Protein AF-A0A0C2E0E5-F1 (afdb_monomer)

InterPro domains:
  IPR036028 SH3-like domain superfamily [SSF50044] (3-75)

Sequence (104 aa):
MRVRYAVAFANFTANEDLVEEARAKKAPCCFLNLIAGDRLCVYVEKEGWAVGSRIGSKIEAGLFPLNAVNFVNRHSQTDPTAEGASIVEEINQVTQAWWRKIKV

Structure (mmCIF, N/CA/C/O backbone):
data_AF-A0A0C2E0E5-F1
#
_entry.id   AF-A0A0C2E0E5-F1
#
loop_
_atom_site.group_PDB
_atom_site.id
_atom_site.type_symbol
_atom_site.label_atom_id
_atom_site.label_alt_id
_atom_site.label_comp_id
_atom_site.label_asym_id
_atom_site.label_entity_id
_atom_site.label_seq_id
_atom_site.pdbx_PDB_ins_code
_atom_site.Cartn_x
_atom_site.Cartn_y
_atom_site.Cartn_z
_atom_site.occupancy
_atom_site.B_iso_or_equiv
_atom_site.auth_seq_id
_atom_site.auth_comp_id
_atom_site.auth_asym_id
_atom_site.auth_atom_id
_atom_site.pdbx_PDB_model_num
ATOM 1 N N . MET A 1 1 ? 10.853 5.536 16.618 1.00 58.66 1 MET A N 1
ATOM 2 C CA . MET A 1 1 ? 9.925 4.754 15.767 1.00 58.66 1 MET 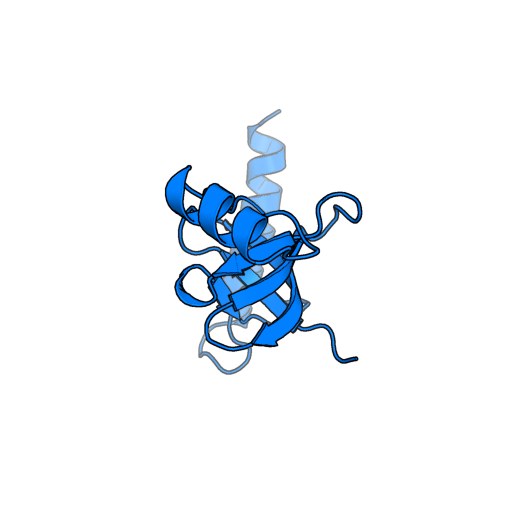A CA 1
ATOM 3 C C . MET A 1 1 ? 10.678 4.269 14.538 1.00 58.66 1 MET A C 1
ATOM 5 O O . MET A 1 1 ? 11.348 5.079 13.909 1.00 58.66 1 MET A O 1
ATOM 9 N N . ARG A 1 2 ? 10.631 2.969 14.220 1.00 75.56 2 ARG A N 1
ATOM 10 C CA . ARG A 1 2 ? 11.283 2.405 13.028 1.00 75.56 2 ARG A CA 1
ATOM 11 C C . ARG A 1 2 ? 10.293 2.466 11.866 1.00 75.56 2 ARG A C 1
ATOM 13 O O . ARG A 1 2 ? 9.319 1.728 11.874 1.00 75.56 2 ARG A O 1
ATOM 20 N N . VAL A 1 3 ? 10.529 3.354 10.903 1.00 84.12 3 VAL A N 1
ATOM 21 C CA . VAL A 1 3 ? 9.707 3.437 9.684 1.00 84.12 3 VAL A CA 1
ATOM 22 C C . VAL A 1 3 ? 9.987 2.207 8.823 1.00 84.12 3 VAL A C 1
ATOM 24 O O . VAL A 1 3 ? 11.150 1.921 8.521 1.00 84.12 3 VAL A O 1
ATOM 27 N N . ARG A 1 4 ? 8.934 1.479 8.446 1.00 90.50 4 ARG A N 1
ATOM 28 C CA . ARG A 1 4 ? 9.004 0.357 7.498 1.00 90.50 4 ARG A CA 1
ATOM 29 C C . ARG A 1 4 ? 8.511 0.806 6.129 1.00 90.50 4 ARG A C 1
ATOM 31 O O . ARG A 1 4 ? 7.907 1.869 6.003 1.00 90.50 4 ARG A O 1
ATOM 38 N N . TYR A 1 5 ? 8.785 0.006 5.110 1.00 91.00 5 TYR A N 1
ATOM 39 C CA . TYR A 1 5 ? 8.375 0.297 3.743 1.00 91.00 5 TYR A CA 1
ATOM 40 C C . TYR A 1 5 ? 7.490 -0.826 3.236 1.00 91.00 5 TYR A C 1
ATOM 42 O O . TYR A 1 5 ? 7.688 -1.985 3.600 1.00 91.00 5 TYR A O 1
ATOM 50 N N . ALA A 1 6 ? 6.501 -0.472 2.429 1.00 92.94 6 ALA A N 1
ATOM 51 C CA . ALA A 1 6 ? 5.601 -1.431 1.819 1.00 92.94 6 ALA A CA 1
ATOM 52 C C . ALA A 1 6 ? 5.254 -1.012 0.389 1.00 92.94 6 ALA A C 1
ATOM 54 O O . ALA A 1 6 ? 5.399 0.157 0.020 1.00 92.94 6 ALA A O 1
ATOM 55 N N . VAL A 1 7 ? 4.806 -1.971 -0.410 1.00 92.75 7 VAL A N 1
ATOM 56 C CA . VAL A 1 7 ? 4.234 -1.750 -1.739 1.00 92.75 7 VAL A CA 1
ATOM 57 C C . VAL A 1 7 ? 2.806 -2.269 -1.724 1.00 92.75 7 VAL A C 1
ATOM 59 O O . VAL A 1 7 ? 2.567 -3.399 -1.298 1.00 92.75 7 VAL A O 1
ATOM 62 N N . ALA A 1 8 ? 1.855 -1.457 -2.174 1.00 94.62 8 ALA A N 1
ATOM 63 C CA . ALA A 1 8 ? 0.488 -1.910 -2.374 1.00 94.62 8 ALA A CA 1
ATOM 64 C C . ALA A 1 8 ? 0.453 -2.935 -3.513 1.00 94.62 8 ALA A C 1
ATOM 66 O O . ALA A 1 8 ? 0.898 -2.642 -4.620 1.00 94.62 8 ALA A O 1
ATOM 67 N N . PHE A 1 9 ? -0.068 -4.134 -3.265 1.00 93.62 9 PHE A N 1
ATOM 68 C CA . PHE A 1 9 ? -0.294 -5.127 -4.322 1.00 93.62 9 PHE A CA 1
ATOM 69 C C . PHE A 1 9 ? -1.750 -5.140 -4.799 1.00 93.62 9 PHE A C 1
ATOM 71 O O . PHE A 1 9 ? -2.050 -5.717 -5.841 1.00 93.62 9 PHE A O 1
ATOM 78 N N . ALA A 1 10 ? -2.645 -4.487 -4.055 1.00 94.50 10 ALA A N 1
ATOM 79 C CA . ALA A 1 10 ? -4.050 -4.329 -4.389 1.00 94.50 10 ALA A CA 1
ATOM 80 C C . ALA A 1 10 ? -4.484 -2.868 -4.227 1.00 94.50 10 ALA A C 1
ATOM 82 O O . ALA A 1 10 ? -3.910 -2.109 -3.442 1.00 94.50 10 ALA A O 1
ATOM 83 N N . ASN A 1 11 ? -5.524 -2.487 -4.968 1.00 96.38 11 ASN A N 1
ATOM 84 C CA . ASN A 1 11 ? -6.161 -1.189 -4.798 1.00 96.38 11 ASN A CA 1
ATOM 85 C C . ASN A 1 11 ? -6.979 -1.178 -3.501 1.00 96.38 11 ASN A C 1
ATOM 87 O O . ASN A 1 11 ? -7.600 -2.177 -3.142 1.00 96.38 11 ASN A O 1
ATOM 91 N N . PHE A 1 12 ? -7.036 -0.027 -2.840 1.00 95.69 12 PHE A N 1
ATOM 92 C CA . PHE A 1 12 ? -7.906 0.195 -1.692 1.00 95.69 12 PHE A CA 1
ATOM 93 C C . PHE A 1 12 ? -8.564 1.565 -1.794 1.00 95.69 12 PHE A C 1
ATOM 95 O O . PHE A 1 12 ? -7.929 2.574 -2.097 1.00 95.69 12 PHE A O 1
ATOM 102 N N . THR A 1 13 ? -9.858 1.602 -1.523 1.00 95.00 13 THR A N 1
ATOM 103 C CA . THR A 1 13 ? -10.627 2.827 -1.327 1.00 95.00 13 THR A CA 1
ATOM 104 C C . THR A 1 13 ? -11.652 2.514 -0.254 1.00 95.00 13 THR A C 1
ATOM 106 O O . THR A 1 13 ? -12.327 1.488 -0.335 1.00 95.00 13 THR A O 1
ATOM 109 N N . ALA A 1 14 ? -11.724 3.352 0.778 1.00 91.38 14 ALA A N 1
ATOM 110 C CA . ALA A 1 14 ? -12.700 3.156 1.840 1.00 91.38 14 ALA A CA 1
ATOM 111 C C . ALA A 1 14 ? -14.115 3.327 1.274 1.00 91.38 14 ALA A C 1
ATOM 113 O O . ALA A 1 14 ? -14.399 4.324 0.609 1.00 91.38 14 ALA A O 1
ATOM 114 N N . ASN A 1 15 ? -14.986 2.349 1.523 1.00 92.25 15 ASN A N 1
ATOM 115 C CA . ASN A 1 15 ? -16.402 2.468 1.196 1.00 92.25 15 ASN A CA 1
ATOM 116 C C . ASN A 1 15 ? -17.120 3.356 2.227 1.00 92.25 15 ASN A C 1
ATOM 118 O O . ASN A 1 15 ? -16.575 3.675 3.286 1.00 92.25 15 ASN A O 1
ATOM 122 N N . GLU A 1 16 ? -18.351 3.754 1.912 1.00 91.06 16 GLU A N 1
ATOM 123 C CA . GLU A 1 16 ? -19.145 4.640 2.772 1.00 91.06 16 GLU A CA 1
ATOM 124 C C . GLU A 1 16 ? -19.379 4.039 4.164 1.00 91.06 16 GLU A C 1
ATOM 126 O O . GLU A 1 16 ? -19.211 4.741 5.159 1.00 91.06 16 GLU A O 1
ATOM 131 N N . ASP A 1 17 ? -19.646 2.732 4.248 1.00 91.06 17 ASP A N 1
ATOM 132 C CA . ASP A 1 17 ? -19.868 2.034 5.521 1.00 91.06 17 ASP A CA 1
ATOM 133 C C . ASP A 1 17 ? -18.664 2.151 6.466 1.00 91.06 17 ASP A C 1
ATOM 135 O O . ASP A 1 17 ? -18.808 2.497 7.639 1.00 91.06 17 ASP A O 1
ATOM 139 N N . LEU A 1 18 ? -17.454 1.913 5.949 1.00 89.88 18 LEU A N 1
ATOM 140 C CA . LEU A 1 18 ? -16.221 1.997 6.728 1.00 89.88 18 LEU A CA 1
ATOM 141 C C . LEU A 1 18 ? -15.931 3.439 7.172 1.00 89.88 18 LEU A C 1
ATOM 143 O O . LEU A 1 18 ? -15.413 3.668 8.268 1.00 89.88 18 LEU A O 1
ATOM 147 N N . VAL A 1 19 ? -16.269 4.422 6.333 1.00 89.44 19 VAL A N 1
ATOM 148 C CA . VAL A 1 19 ? -16.138 5.847 6.667 1.00 89.44 19 VAL A CA 1
ATOM 149 C C . VAL A 1 19 ? -17.103 6.237 7.784 1.00 89.44 19 VAL A C 1
ATOM 151 O O . VAL A 1 19 ? -16.688 6.905 8.734 1.00 89.44 19 VAL A O 1
ATOM 154 N N . GLU A 1 20 ? -18.360 5.807 7.713 1.00 89.50 20 GLU A N 1
ATOM 155 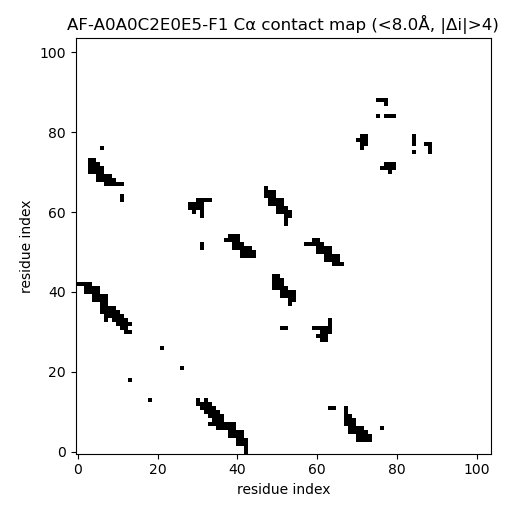C CA . GLU A 1 20 ? -19.359 6.073 8.751 1.00 89.50 20 GLU A CA 1
ATOM 156 C C . GLU A 1 20 ? -19.014 5.373 10.070 1.00 89.50 20 GLU A C 1
ATOM 158 O O . GLU A 1 20 ? -19.094 5.986 11.136 1.00 89.50 20 GLU A O 1
ATOM 163 N N . GLU A 1 21 ? -18.512 4.139 10.025 1.00 88.50 21 GLU A N 1
ATOM 164 C CA . GLU A 1 21 ? -18.044 3.434 11.220 1.00 88.50 21 GLU A CA 1
ATOM 165 C C . GLU A 1 21 ? -16.861 4.160 11.883 1.00 88.50 21 GLU A C 1
ATOM 167 O O . GLU A 1 21 ? -16.832 4.347 13.105 1.00 88.50 21 GLU A O 1
ATOM 172 N N . ALA A 1 22 ? -15.894 4.622 11.085 1.00 86.88 22 ALA A N 1
ATOM 173 C CA . ALA A 1 22 ? -14.758 5.393 11.579 1.00 86.88 22 ALA A CA 1
ATOM 174 C C . ALA A 1 22 ? -15.199 6.727 12.207 1.00 86.88 22 ALA A C 1
ATOM 176 O O . ALA A 1 22 ? -14.682 7.112 13.262 1.00 86.88 22 ALA A O 1
ATOM 177 N N . ARG A 1 23 ? -16.191 7.407 11.609 1.00 86.06 23 ARG A N 1
ATOM 178 C CA . ARG A 1 23 ? -16.806 8.625 12.166 1.00 86.06 23 ARG A CA 1
ATOM 179 C C . ARG A 1 23 ? -17.509 8.347 13.488 1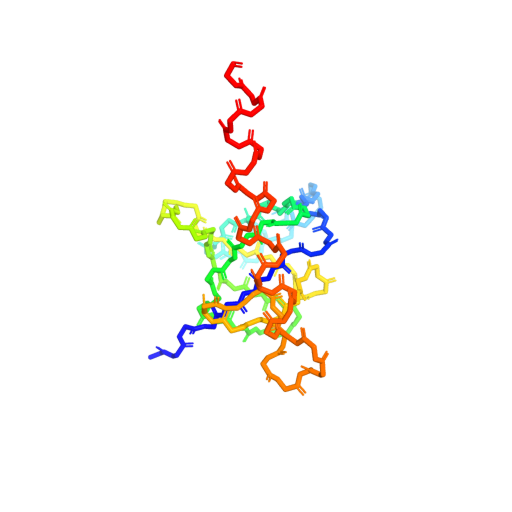.00 86.06 23 ARG A C 1
ATOM 181 O O . ARG A 1 23 ? -17.262 9.064 14.459 1.00 86.06 23 ARG A O 1
ATOM 188 N N . ALA A 1 24 ? -18.318 7.291 13.559 1.00 87.81 24 ALA A N 1
ATOM 189 C CA . ALA A 1 24 ? -19.014 6.885 14.779 1.00 87.81 24 ALA A CA 1
ATOM 190 C C . ALA A 1 24 ? -18.031 6.594 15.926 1.00 87.81 24 ALA A C 1
ATOM 192 O O . ALA A 1 24 ? -18.271 6.976 17.073 1.00 87.81 24 ALA A O 1
ATOM 193 N N . LYS A 1 25 ? -16.879 5.992 15.607 1.00 85.50 25 LYS A N 1
ATOM 194 C CA . LYS A 1 25 ? -15.796 5.696 16.558 1.00 85.50 25 LYS A CA 1
ATOM 195 C C . LYS A 1 25 ? -14.856 6.878 16.831 1.00 85.50 25 LYS A C 1
ATOM 197 O O . LYS A 1 25 ? -13.923 6.723 17.617 1.00 85.50 25 LYS A O 1
ATOM 202 N N . LYS A 1 26 ? -15.086 8.051 16.222 1.00 82.00 26 LYS A N 1
ATOM 203 C CA . LYS A 1 26 ? -14.228 9.250 16.315 1.00 82.00 26 LYS A CA 1
ATOM 204 C C . LYS A 1 26 ? -12.755 8.950 16.003 1.00 82.00 26 LYS A C 1
ATOM 206 O O . LYS A 1 26 ? -11.855 9.445 16.683 1.00 82.00 26 LYS A O 1
ATOM 211 N N . ALA A 1 27 ? -12.509 8.120 14.989 1.00 77.31 27 ALA A N 1
ATOM 212 C CA . ALA A 1 27 ? -11.154 7.805 14.560 1.00 77.31 27 ALA A CA 1
ATOM 213 C C . ALA A 1 27 ? -10.435 9.090 14.083 1.00 77.31 27 ALA A C 1
ATOM 215 O O . ALA A 1 27 ? -11.006 9.860 13.310 1.00 77.31 27 ALA A O 1
ATOM 216 N N . PRO A 1 28 ? -9.193 9.348 14.529 1.00 68.75 28 PRO A N 1
ATOM 217 C CA . PRO A 1 28 ? -8.512 10.624 14.296 1.00 68.75 28 PRO A CA 1
ATOM 218 C C . PRO A 1 28 ? -7.878 10.766 12.902 1.00 68.75 28 PRO A C 1
ATOM 220 O O . PRO A 1 28 ? -7.324 11.821 12.599 1.00 68.75 28 PRO A O 1
ATOM 223 N N . CYS A 1 29 ? -7.896 9.724 12.066 1.00 69.06 29 CYS A N 1
ATOM 224 C CA . CYS A 1 29 ? -7.158 9.678 10.804 1.00 69.06 29 CYS A CA 1
ATOM 225 C C . CYS A 1 29 ? -8.040 9.274 9.616 1.00 69.06 29 CYS A C 1
ATOM 227 O O . CYS A 1 29 ? -8.855 8.359 9.703 1.00 69.06 29 CYS A O 1
ATOM 229 N N . CYS A 1 30 ? -7.837 9.962 8.489 1.00 86.75 30 CYS A N 1
ATOM 230 C CA . CYS A 1 30 ? -8.476 9.655 7.213 1.00 86.75 30 CYS A CA 1
ATOM 231 C C . CYS A 1 30 ? -7.932 8.348 6.621 1.00 86.75 30 CYS A C 1
ATOM 233 O O . CYS A 1 30 ? -6.808 7.938 6.921 1.00 86.75 30 CYS A O 1
ATOM 235 N N . PHE A 1 31 ? -8.701 7.721 5.734 1.00 93.06 31 PHE A N 1
ATOM 236 C CA . PHE A 1 31 ? -8.223 6.587 4.948 1.00 93.06 31 PHE A CA 1
ATOM 237 C C . PHE A 1 31 ? -7.284 7.050 3.830 1.00 93.06 31 PHE A C 1
ATOM 239 O O . PHE A 1 31 ? -7.521 8.071 3.186 1.00 93.06 31 PHE A O 1
ATOM 246 N N . LEU A 1 32 ? -6.219 6.285 3.601 1.00 93.50 32 LEU A N 1
ATOM 247 C CA . LEU A 1 32 ? -5.306 6.463 2.483 1.00 93.50 32 LEU A CA 1
ATOM 248 C C . LEU A 1 32 ? -5.720 5.511 1.364 1.00 93.50 32 LEU A C 1
ATOM 250 O O . LEU A 1 32 ? -5.534 4.303 1.485 1.00 93.50 32 LEU A O 1
ATOM 254 N N . ASN A 1 33 ? -6.248 6.051 0.267 1.00 93.62 33 ASN A N 1
ATOM 255 C CA . ASN A 1 33 ? -6.522 5.247 -0.922 1.00 93.62 33 ASN A CA 1
ATOM 256 C C . ASN A 1 33 ? -5.213 4.662 -1.453 1.00 93.62 33 ASN A C 1
ATOM 258 O O . ASN A 1 33 ? -4.230 5.394 -1.572 1.00 93.62 33 ASN A O 1
ATOM 262 N N . LEU A 1 34 ? -5.210 3.380 -1.809 1.00 94.56 34 LEU A N 1
ATOM 263 C CA . LEU A 1 34 ? -4.060 2.702 -2.400 1.00 94.56 34 LEU A CA 1
ATOM 264 C C . LEU A 1 34 ? -4.330 2.376 -3.861 1.00 94.56 34 LEU A C 1
ATOM 266 O O . LEU A 1 34 ? -5.422 1.930 -4.216 1.00 94.56 34 LEU A O 1
ATOM 270 N N . ILE A 1 35 ? -3.307 2.545 -4.687 1.00 94.31 35 ILE A N 1
ATOM 271 C CA . ILE A 1 35 ? -3.250 2.011 -6.044 1.00 94.31 35 ILE A CA 1
ATOM 272 C C . ILE A 1 35 ? -2.158 0.943 -6.062 1.00 94.31 35 ILE A C 1
ATOM 274 O O . ILE A 1 35 ? -1.086 1.149 -5.496 1.00 94.31 35 ILE A O 1
ATOM 278 N N . ALA A 1 36 ? -2.409 -0.202 -6.691 1.00 93.50 36 ALA A N 1
ATOM 279 C CA . ALA A 1 36 ? -1.415 -1.257 -6.833 1.00 93.50 36 ALA A CA 1
ATOM 280 C C . ALA A 1 36 ? -0.127 -0.698 -7.471 1.00 93.50 36 ALA A C 1
ATOM 282 O O . ALA A 1 36 ? -0.161 -0.031 -8.505 1.00 93.50 36 ALA A O 1
ATOM 283 N N . GLY A 1 37 ? 1.008 -0.957 -6.824 1.00 89.44 37 GLY A N 1
ATOM 284 C CA . GLY A 1 37 ? 2.312 -0.373 -7.132 1.00 89.44 37 GLY A CA 1
ATOM 285 C C . GLY A 1 37 ? 2.687 0.843 -6.275 1.00 89.44 37 GLY A C 1
ATOM 286 O O . GLY A 1 37 ? 3.861 1.224 -6.269 1.00 89.44 37 GLY A O 1
ATOM 287 N N . ASP A 1 38 ? 1.753 1.430 -5.516 1.00 91.25 38 ASP A N 1
ATOM 288 C CA . ASP A 1 38 ? 2.047 2.539 -4.602 1.00 91.25 38 ASP A CA 1
ATOM 289 C C . ASP A 1 38 ? 3.092 2.116 -3.568 1.00 91.25 38 ASP A C 1
ATOM 291 O O . ASP A 1 38 ? 2.950 1.103 -2.880 1.00 91.25 38 ASP A O 1
ATOM 295 N N . ARG A 1 39 ? 4.142 2.928 -3.421 1.00 91.00 39 ARG A N 1
ATOM 296 C CA . ARG A 1 39 ? 5.169 2.730 -2.393 1.00 91.00 39 ARG A CA 1
ATOM 297 C C . ARG A 1 39 ? 4.817 3.541 -1.159 1.00 91.00 39 ARG A C 1
ATOM 299 O O . ARG A 1 39 ? 4.562 4.740 -1.262 1.00 91.00 39 ARG A O 1
ATOM 306 N N . LEU A 1 40 ? 4.878 2.912 0.006 1.00 93.31 40 LEU A N 1
ATOM 307 C CA . LEU A 1 40 ? 4.402 3.469 1.266 1.00 93.31 40 LEU A CA 1
ATOM 308 C C . LEU A 1 40 ? 5.504 3.480 2.328 1.00 93.31 40 LEU A C 1
ATOM 310 O O . LEU A 1 40 ? 6.299 2.545 2.436 1.00 93.31 40 LEU A O 1
ATOM 314 N N . CYS A 1 41 ? 5.506 4.526 3.147 1.00 92.81 41 CYS A N 1
ATOM 315 C CA . CYS A 1 41 ? 6.141 4.554 4.458 1.00 92.81 41 CYS A CA 1
ATOM 316 C C . CYS A 1 41 ? 5.109 4.116 5.498 1.00 92.81 41 CYS A C 1
ATOM 318 O O . CYS A 1 41 ? 4.065 4.751 5.613 1.00 92.81 41 CYS A O 1
ATOM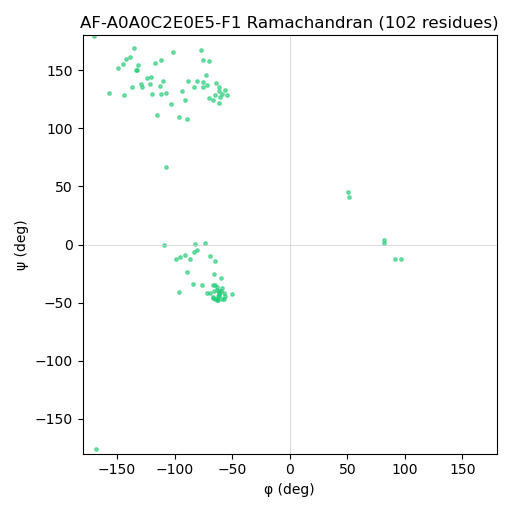 320 N N . VAL A 1 42 ? 5.413 3.087 6.282 1.00 93.56 42 VAL A N 1
ATOM 321 C CA . VAL A 1 42 ? 4.551 2.574 7.353 1.00 93.56 42 VAL A CA 1
ATOM 322 C C . VAL A 1 42 ? 5.089 3.044 8.703 1.00 93.56 42 VAL A C 1
ATOM 324 O O . VAL A 1 42 ? 6.247 2.776 9.045 1.00 93.56 42 VAL A O 1
ATOM 327 N N . TYR A 1 43 ? 4.262 3.774 9.454 1.00 92.12 43 TYR A N 1
ATOM 328 C CA . TYR A 1 43 ? 4.620 4.371 10.744 1.00 92.12 43 TYR A CA 1
ATOM 329 C C . TYR A 1 43 ? 4.191 3.507 11.929 1.00 92.12 43 TYR A C 1
ATOM 331 O O . TYR A 1 43 ? 4.940 3.381 12.898 1.00 92.12 43 TYR A O 1
ATOM 339 N N . VAL A 1 44 ? 2.992 2.924 11.855 1.00 91.69 44 VAL A N 1
ATOM 340 C CA . VAL A 1 44 ? 2.451 2.037 12.888 1.00 91.69 44 VAL A CA 1
ATOM 341 C C . VAL A 1 44 ? 1.531 0.995 12.263 1.00 91.69 44 VAL A C 1
ATOM 343 O O . VAL A 1 44 ? 0.905 1.252 11.235 1.00 91.69 44 VAL A O 1
ATOM 346 N N . GLU A 1 45 ? 1.444 -0.161 12.910 1.00 92.50 45 GLU A N 1
ATOM 347 C CA . GLU A 1 45 ? 0.621 -1.303 12.516 1.00 92.50 45 GLU A CA 1
ATOM 348 C C . GLU A 1 45 ? -0.221 -1.716 13.730 1.00 92.50 45 GLU A C 1
ATOM 350 O O . GLU A 1 45 ? 0.300 -1.776 14.849 1.00 92.50 45 GLU A O 1
ATOM 355 N N . LYS A 1 46 ? -1.514 -1.981 13.539 1.00 90.88 46 LYS A N 1
ATOM 356 C CA . LYS A 1 46 ? -2.397 -2.510 14.583 1.00 90.88 46 LYS A CA 1
ATOM 357 C C . LYS A 1 46 ? -3.599 -3.221 13.965 1.00 90.88 46 LYS A C 1
ATOM 359 O O . LYS A 1 46 ? -4.274 -2.648 13.121 1.00 90.88 46 LYS A O 1
ATOM 364 N N . GLU A 1 47 ? -3.880 -4.442 14.427 1.00 89.44 47 GLU A N 1
ATOM 365 C CA . GLU A 1 47 ? -5.141 -5.164 14.155 1.00 89.44 47 GLU A CA 1
ATOM 366 C C . GLU A 1 47 ? -5.534 -5.212 12.663 1.00 89.44 47 GLU A C 1
ATOM 368 O O . GLU A 1 47 ? -6.674 -4.957 12.291 1.00 89.44 47 GLU A O 1
ATOM 373 N N . GLY A 1 48 ? -4.575 -5.518 11.783 1.00 93.00 48 GLY A N 1
ATOM 374 C CA . GLY A 1 48 ? -4.833 -5.616 10.340 1.00 93.00 48 GLY A CA 1
ATOM 375 C C . GLY A 1 48 ? -4.843 -4.277 9.595 1.00 93.00 48 GLY A C 1
ATOM 376 O O . GLY A 1 48 ? -5.008 -4.270 8.379 1.00 93.00 48 GLY A O 1
ATOM 377 N N . TRP A 1 49 ? -4.602 -3.164 10.287 1.00 93.88 49 TRP A N 1
ATOM 378 C CA . TRP A 1 49 ? -4.488 -1.825 9.716 1.00 93.88 49 TRP A CA 1
ATOM 379 C C . TRP A 1 49 ? -3.101 -1.236 9.936 1.00 93.88 49 TRP A C 1
ATOM 381 O O . TRP A 1 49 ? -2.382 -1.582 10.877 1.00 93.88 49 TRP A O 1
ATOM 391 N N . ALA A 1 50 ? -2.736 -0.301 9.073 1.00 94.31 50 ALA A N 1
ATOM 392 C CA . ALA A 1 50 ? -1.516 0.470 9.182 1.00 94.31 50 ALA A CA 1
ATOM 393 C C . ALA A 1 50 ? -1.785 1.953 8.954 1.00 94.31 50 ALA A C 1
ATOM 395 O O . ALA A 1 50 ? -2.682 2.334 8.204 1.00 94.31 50 ALA A O 1
ATOM 396 N N . VAL A 1 51 ? -0.973 2.788 9.601 1.00 93.19 51 VAL A N 1
ATOM 397 C CA . VAL A 1 51 ? -0.905 4.226 9.333 1.00 93.19 51 VAL A CA 1
ATOM 398 C C . VAL A 1 51 ? 0.394 4.512 8.603 1.00 93.19 51 VAL A C 1
ATOM 400 O O . VAL A 1 51 ? 1.475 4.111 9.047 1.00 93.19 51 VAL A O 1
ATO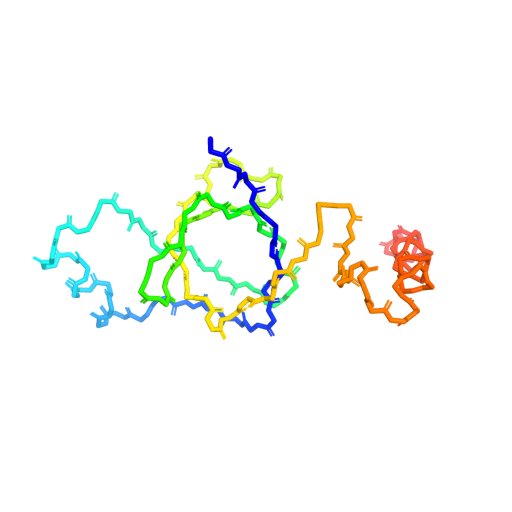M 403 N N . GLY A 1 52 ? 0.297 5.235 7.498 1.00 93.06 52 GLY A N 1
ATOM 404 C CA . GLY A 1 52 ? 1.445 5.548 6.663 1.00 93.06 52 GLY A CA 1
ATOM 405 C C . GLY A 1 52 ? 1.145 6.617 5.629 1.00 93.06 52 GLY A C 1
ATOM 406 O O . GLY A 1 52 ? 0.056 7.181 5.615 1.00 93.06 52 GLY A O 1
ATOM 407 N N . SER A 1 53 ? 2.119 6.896 4.771 1.00 93.25 53 SER A N 1
ATOM 408 C CA . SER A 1 53 ? 1.980 7.830 3.649 1.00 93.25 53 SER A CA 1
ATOM 409 C C . SER A 1 53 ? 2.662 7.277 2.402 1.00 93.25 53 SER A C 1
ATOM 411 O O . SER A 1 53 ? 3.540 6.414 2.497 1.00 93.25 53 SER A O 1
ATOM 413 N N . ARG A 1 54 ? 2.310 7.796 1.224 1.00 92.06 54 ARG A N 1
ATOM 414 C CA . ARG A 1 54 ? 3.053 7.495 -0.008 1.00 92.06 54 ARG A CA 1
ATOM 415 C C . ARG A 1 54 ? 4.482 8.036 0.070 1.00 92.06 54 ARG A C 1
ATOM 417 O O . ARG A 1 54 ? 4.715 9.157 0.526 1.00 92.06 54 ARG A O 1
ATOM 424 N N . ILE A 1 55 ? 5.458 7.269 -0.413 1.00 87.12 55 ILE A N 1
ATOM 425 C CA . ILE A 1 55 ? 6.844 7.740 -0.521 1.00 87.12 55 ILE A CA 1
ATOM 426 C C . ILE A 1 55 ? 6.874 8.956 -1.453 1.00 87.12 55 ILE A C 1
ATOM 428 O O . ILE A 1 55 ? 6.400 8.896 -2.581 1.00 87.12 55 ILE A O 1
ATOM 432 N N . GLY A 1 56 ? 7.450 10.060 -0.976 1.00 79.31 56 GLY A N 1
ATOM 433 C CA . GLY A 1 56 ? 7.508 11.326 -1.716 1.00 79.31 56 GLY A CA 1
ATOM 434 C C . GLY A 1 56 ? 6.336 12.275 -1.443 1.00 79.31 56 GLY A C 1
ATOM 435 O O . GLY A 1 56 ? 6.464 13.459 -1.737 1.00 79.31 56 GLY A O 1
ATOM 436 N N . SER A 1 57 ? 5.258 11.813 -0.796 1.00 73.56 57 SER A N 1
ATOM 437 C CA . SER A 1 57 ? 4.155 12.660 -0.327 1.00 73.56 57 SER A CA 1
ATOM 438 C C . SER A 1 57 ? 4.077 12.631 1.201 1.00 73.56 57 SER A C 1
ATOM 440 O O . SER A 1 57 ? 3.764 11.611 1.814 1.00 73.56 57 SER A O 1
ATOM 442 N N . LYS A 1 58 ? 4.387 13.763 1.847 1.00 62.06 58 LYS A N 1
ATOM 443 C CA . LYS A 1 58 ? 4.218 13.924 3.306 1.00 62.06 58 LYS A CA 1
ATOM 444 C C . LYS A 1 58 ? 2.812 14.389 3.700 1.00 62.06 58 LYS A C 1
ATOM 446 O O . LYS A 1 58 ? 2.491 14.372 4.880 1.00 62.06 58 LYS A O 1
ATOM 451 N N . ILE A 1 59 ? 2.016 14.837 2.730 1.00 68.56 59 ILE A N 1
ATOM 452 C CA . ILE A 1 59 ? 0.740 15.528 2.968 1.00 68.56 59 ILE A CA 1
ATOM 453 C C . ILE A 1 59 ? -0.425 14.524 3.051 1.00 68.56 59 ILE A C 1
ATOM 455 O O . ILE A 1 59 ? -1.416 14.788 3.721 1.00 68.56 59 ILE A O 1
ATOM 459 N N . GLU A 1 60 ? -0.280 13.337 2.457 1.00 78.62 60 GLU A N 1
ATOM 460 C CA . GLU A 1 60 ? -1.313 12.293 2.414 1.00 78.62 60 GLU A CA 1
ATOM 461 C C . GLU A 1 60 ? -0.964 11.113 3.334 1.00 78.62 60 GLU A C 1
ATOM 463 O O . GLU A 1 60 ? -0.649 10.015 2.871 1.00 78.62 60 GLU A O 1
ATOM 468 N N . ALA A 1 61 ? -0.953 11.339 4.649 1.00 88.81 61 ALA A N 1
ATOM 469 C CA . ALA A 1 61 ? -0.887 10.238 5.606 1.00 88.81 61 ALA A CA 1
ATOM 470 C C . ALA A 1 61 ? -2.300 9.746 5.952 1.00 88.81 61 ALA A C 1
ATOM 472 O O . ALA A 1 61 ? -3.211 10.552 6.137 1.00 88.81 61 ALA A O 1
ATOM 473 N N . GLY A 1 62 ? -2.482 8.434 6.081 1.00 92.25 62 GLY A N 1
ATOM 474 C CA . GLY A 1 62 ? -3.778 7.854 6.415 1.00 92.25 62 GLY A CA 1
ATOM 475 C C . GLY A 1 62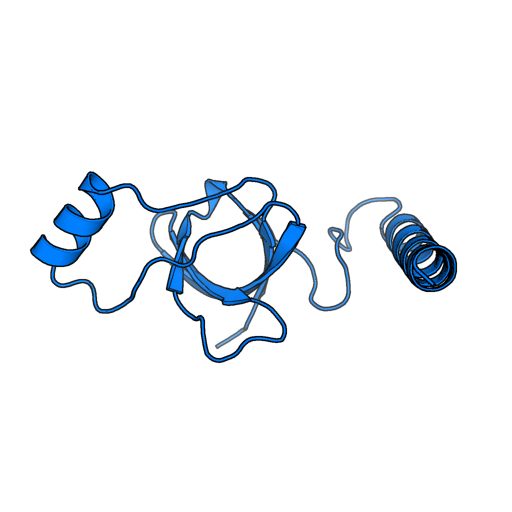 ? -3.727 6.370 6.757 1.00 92.25 62 GLY A C 1
ATOM 476 O O . GLY A 1 62 ? -2.664 5.745 6.765 1.00 92.25 62 GLY A O 1
ATOM 477 N N . LEU A 1 63 ? -4.903 5.836 7.077 1.00 93.88 63 LEU A N 1
ATOM 478 C CA . LEU A 1 63 ? -5.145 4.429 7.378 1.00 93.88 63 LEU A CA 1
ATOM 479 C C . LEU A 1 63 ? -5.328 3.611 6.103 1.00 93.88 63 LEU A C 1
ATOM 481 O O . LEU A 1 63 ? -6.095 3.991 5.221 1.00 93.88 63 LEU A O 1
ATOM 485 N N . PHE A 1 64 ? -4.693 2.450 6.044 1.00 94.75 64 PHE A N 1
ATOM 486 C CA . PHE A 1 64 ? -4.906 1.464 4.990 1.00 94.75 64 PHE A CA 1
ATOM 487 C C . PHE A 1 64 ? -4.786 0.044 5.553 1.00 94.75 64 PHE A C 1
ATOM 489 O O . PHE A 1 64 ? -4.140 -0.157 6.589 1.00 94.75 64 PHE A O 1
ATOM 496 N N . PRO A 1 65 ? -5.415 -0.950 4.911 1.00 95.62 65 PRO A N 1
ATOM 497 C CA . PRO A 1 65 ? -5.407 -2.302 5.431 1.00 95.62 65 PRO A CA 1
ATOM 498 C C . PRO A 1 65 ? -4.094 -3.015 5.074 1.00 95.62 65 PRO A C 1
ATOM 500 O O . PRO A 1 65 ? -3.556 -2.883 3.973 1.00 95.62 65 PRO A O 1
ATOM 503 N N . LEU A 1 66 ? -3.571 -3.803 6.014 1.00 95.88 66 LEU A N 1
ATOM 504 C CA . LEU A 1 66 ? -2.337 -4.577 5.842 1.00 95.88 66 LEU A CA 1
ATOM 505 C C . LEU A 1 66 ? -2.480 -5.677 4.785 1.00 95.88 66 LEU A C 1
ATOM 507 O O . LEU A 1 66 ? -1.498 -6.053 4.156 1.00 95.88 66 LEU A O 1
ATOM 511 N N . ASN A 1 67 ? -3.700 -6.161 4.547 1.00 95.94 67 ASN A N 1
ATOM 512 C CA . ASN A 1 67 ? -3.983 -7.175 3.531 1.00 95.94 67 ASN A CA 1
ATOM 513 C C . ASN A 1 67 ? -3.931 -6.645 2.085 1.00 95.94 67 ASN A C 1
ATOM 515 O O . ASN A 1 67 ? -4.208 -7.411 1.171 1.00 95.94 67 ASN A O 1
ATOM 519 N N . ALA A 1 68 ? -3.615 -5.364 1.876 1.00 95.62 68 ALA A N 1
ATOM 520 C CA . ALA A 1 68 ? -3.445 -4.765 0.553 1.00 95.62 68 ALA A CA 1
ATOM 521 C C . ALA A 1 68 ? -1.977 -4.435 0.231 1.00 95.62 68 ALA A C 1
ATOM 523 O O . ALA A 1 68 ? -1.687 -3.910 -0.848 1.00 95.62 68 ALA A O 1
ATOM 524 N N . VAL A 1 69 ? -1.042 -4.712 1.150 1.00 95.19 69 VAL A N 1
ATOM 525 C CA . VAL A 1 69 ? 0.364 -4.312 1.024 1.00 95.19 69 VAL A CA 1
ATOM 526 C C . VAL A 1 69 ? 1.328 -5.458 1.323 1.00 95.19 69 VAL A C 1
ATOM 528 O O . VAL A 1 69 ? 1.059 -6.321 2.150 1.00 95.19 69 VAL A O 1
ATOM 531 N N . ASN A 1 70 ? 2.492 -5.426 0.678 1.00 92.38 70 ASN A N 1
ATOM 532 C CA . ASN A 1 70 ? 3.629 -6.287 0.982 1.00 92.38 70 ASN A CA 1
ATOM 533 C C . ASN A 1 70 ? 4.764 -5.444 1.554 1.00 92.38 70 ASN A C 1
ATOM 535 O O . ASN A 1 70 ? 5.135 -4.424 0.971 1.00 92.38 70 ASN A O 1
ATOM 539 N N . PHE A 1 71 ? 5.326 -5.859 2.689 1.00 90.19 71 PHE A N 1
ATOM 540 C CA . PHE A 1 71 ? 6.474 -5.173 3.276 1.00 90.19 71 PHE A CA 1
ATOM 541 C C . PHE A 1 71 ? 7.737 -5.423 2.459 1.00 90.19 71 PHE A C 1
ATOM 543 O O . PHE A 1 71 ? 8.023 -6.545 2.057 1.00 90.19 71 PHE A O 1
ATOM 550 N N . VAL A 1 72 ? 8.509 -4.360 2.254 1.00 84.94 72 VAL A N 1
ATOM 551 C CA . VAL A 1 72 ? 9.733 -4.364 1.453 1.00 84.94 72 VAL A CA 1
ATOM 552 C C . VAL A 1 72 ? 10.846 -3.601 2.168 1.00 84.94 72 VAL A C 1
ATOM 554 O O . VAL A 1 72 ? 10.627 -2.903 3.166 1.00 84.94 72 VAL A O 1
ATOM 557 N N . ASN A 1 73 ? 12.071 -3.715 1.659 1.00 77.88 73 ASN A N 1
ATOM 558 C CA . ASN A 1 73 ? 13.179 -2.908 2.156 1.00 77.88 73 ASN A CA 1
ATOM 559 C C . ASN A 1 73 ? 13.072 -1.455 1.647 1.00 77.88 73 ASN A C 1
ATOM 561 O O . ASN A 1 73 ? 12.456 -1.164 0.629 1.00 77.88 73 ASN A O 1
ATOM 565 N N . ARG A 1 74 ? 13.712 -0.499 2.323 1.00 70.50 74 ARG A N 1
ATOM 566 C CA . ARG A 1 74 ? 13.706 0.919 1.915 1.00 70.50 74 ARG A CA 1
ATOM 567 C C . ARG A 1 74 ? 14.209 1.119 0.486 1.00 70.50 74 ARG A C 1
ATOM 569 O O . ARG A 1 74 ? 13.654 1.907 -0.281 1.00 70.50 74 ARG A O 1
ATOM 576 N N . HIS A 1 75 ? 15.295 0.425 0.170 1.00 65.56 75 HIS A N 1
ATOM 577 C CA . HIS A 1 75 ? 16.009 0.552 -1.094 1.00 65.56 75 H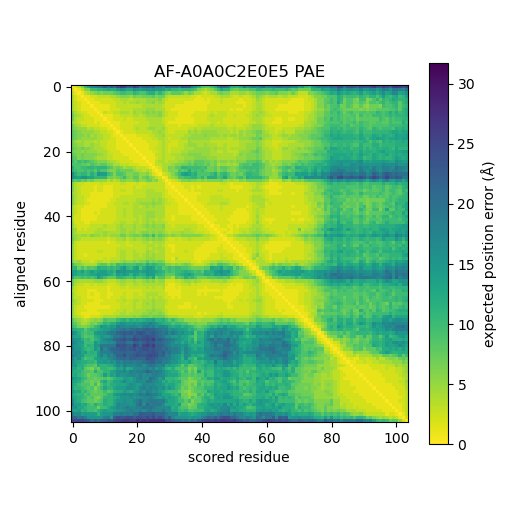IS A CA 1
ATOM 578 C C . HIS A 1 75 ? 15.571 -0.489 -2.126 1.00 65.56 75 HIS A C 1
ATOM 580 O O . HIS A 1 75 ? 15.865 -0.301 -3.300 1.00 65.56 75 HIS A O 1
ATOM 586 N N . SER A 1 76 ? 14.798 -1.495 -1.703 1.00 63.47 76 SER A N 1
ATOM 587 C CA . SER A 1 76 ? 14.422 -2.637 -2.529 1.00 63.47 76 SER A CA 1
ATOM 588 C C . SER A 1 76 ? 12.919 -2.761 -2.670 1.00 63.47 76 SER A C 1
ATOM 590 O O . SER A 1 76 ? 12.183 -2.589 -1.705 1.00 63.47 76 SER A O 1
ATOM 592 N N . GLN A 1 77 ? 12.451 -3.066 -3.876 1.00 63.47 77 GLN A N 1
ATOM 593 C CA . GLN A 1 77 ? 11.050 -3.444 -4.094 1.00 63.47 77 GLN A CA 1
ATOM 594 C C . GLN A 1 77 ? 10.803 -4.927 -3.797 1.00 63.47 77 GLN A C 1
ATOM 596 O O . GLN A 1 77 ? 9.662 -5.375 -3.811 1.00 63.47 77 GLN A O 1
ATOM 601 N N . THR A 1 78 ? 11.869 -5.672 -3.518 1.00 60.84 78 THR A N 1
ATOM 602 C CA . THR A 1 78 ? 11.846 -7.095 -3.210 1.00 60.84 78 THR A CA 1
ATOM 603 C C . THR A 1 78 ? 12.231 -7.340 -1.761 1.00 60.84 78 THR A C 1
ATOM 605 O O . THR A 1 78 ? 12.875 -6.509 -1.110 1.00 60.84 78 THR A O 1
ATOM 608 N N . ASP A 1 79 ? 11.834 -8.497 -1.245 1.00 61.53 79 ASP A N 1
ATOM 609 C CA . ASP A 1 79 ? 12.403 -9.010 -0.009 1.00 61.53 79 ASP A CA 1
ATOM 610 C C . ASP A 1 79 ? 13.915 -9.227 -0.226 1.00 61.53 79 ASP A C 1
ATOM 612 O O . ASP A 1 79 ? 14.290 -9.958 -1.143 1.00 61.53 79 ASP A O 1
ATOM 616 N N . PRO A 1 80 ? 14.801 -8.594 0.564 1.00 60.69 80 PRO A N 1
ATOM 617 C CA . PRO A 1 80 ? 16.247 -8.744 0.405 1.00 60.69 80 PRO A CA 1
ATOM 618 C C . PRO A 1 80 ? 16.740 -10.169 0.698 1.00 60.69 80 PRO A C 1
ATOM 620 O O . PRO A 1 80 ? 17.884 -10.485 0.386 1.00 60.69 80 PRO A O 1
ATOM 623 N N . THR A 1 81 ? 15.908 -11.009 1.319 1.00 64.44 81 THR A N 1
ATOM 624 C CA . THR A 1 81 ? 16.199 -12.425 1.574 1.00 64.44 81 THR A CA 1
ATOM 625 C C . THR A 1 81 ? 15.722 -13.345 0.451 1.00 64.44 81 THR A C 1
ATOM 627 O O . THR A 1 81 ? 16.077 -14.521 0.447 1.00 64.44 81 THR A O 1
ATOM 630 N N . ALA A 1 82 ? 14.959 -12.828 -0.520 1.00 67.00 82 ALA A N 1
ATOM 631 C CA . ALA A 1 82 ? 14.513 -13.604 -1.667 1.00 67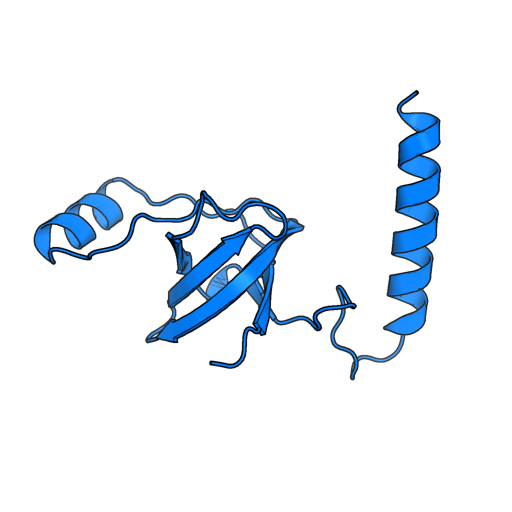.00 82 ALA A CA 1
ATOM 632 C C . ALA A 1 82 ? 15.655 -13.820 -2.671 1.00 67.00 82 ALA A C 1
ATOM 634 O O . ALA A 1 82 ? 16.381 -12.890 -3.038 1.00 67.00 82 ALA A O 1
ATOM 635 N N . GLU A 1 83 ? 15.780 -15.053 -3.161 1.00 72.38 83 GLU A N 1
ATOM 636 C CA . GLU A 1 83 ? 16.681 -15.367 -4.268 1.00 72.38 83 GLU A CA 1
ATOM 637 C C . GLU A 1 83 ? 16.348 -14.496 -5.489 1.00 72.38 83 GLU A C 1
ATOM 639 O O . GLU A 1 83 ? 15.190 -14.326 -5.867 1.00 72.38 83 GLU A O 1
ATOM 644 N N . GLY A 1 84 ? 17.377 -13.907 -6.103 1.00 70.50 84 GLY A N 1
ATOM 645 C CA . GLY A 1 84 ? 17.212 -13.056 -7.284 1.00 70.50 84 GLY A CA 1
ATOM 646 C C . GLY A 1 84 ? 16.794 -11.605 -7.009 1.00 70.50 84 GLY A C 1
ATOM 647 O O . GLY A 1 84 ? 16.642 -10.853 -7.971 1.00 70.50 84 GLY A O 1
ATOM 648 N N . ALA A 1 85 ? 16.682 -11.165 -5.748 1.00 70.81 85 ALA A N 1
ATOM 649 C CA . ALA A 1 85 ? 16.342 -9.777 -5.397 1.00 70.81 85 ALA A CA 1
ATOM 650 C C . ALA A 1 85 ? 17.206 -8.731 -6.139 1.00 70.81 85 ALA A C 1
ATOM 652 O O . ALA A 1 85 ? 16.680 -7.772 -6.700 1.00 70.81 85 ALA A O 1
ATOM 653 N N . SER A 1 86 ? 18.521 -8.966 -6.242 1.00 73.56 86 SER A N 1
ATOM 654 C CA . SER A 1 86 ? 19.446 -8.073 -6.961 1.00 73.56 86 SER A CA 1
ATOM 655 C C . SER A 1 86 ? 19.143 -7.963 -8.460 1.00 73.56 86 SER A C 1
ATOM 657 O O . SER A 1 86 ? 19.299 -6.890 -9.037 1.00 73.56 86 SER A O 1
ATOM 659 N N . ILE A 1 87 ? 18.713 -9.054 -9.100 1.00 82.06 87 ILE A N 1
ATOM 660 C CA . ILE A 1 87 ? 18.383 -9.063 -10.533 1.00 82.06 87 ILE A CA 1
ATOM 661 C C . ILE A 1 87 ? 17.086 -8.286 -10.763 1.00 82.06 87 ILE A C 1
ATOM 663 O O . ILE A 1 87 ? 16.986 -7.496 -11.700 1.00 82.06 87 ILE A O 1
ATOM 667 N N . VAL A 1 88 ? 16.095 -8.468 -9.888 1.00 79.94 88 VAL A N 1
ATOM 668 C CA . VAL A 1 88 ? 14.827 -7.731 -9.967 1.00 79.94 88 VAL A CA 1
ATOM 669 C C . VAL A 1 88 ? 15.060 -6.226 -9.814 1.00 79.94 88 VAL A C 1
ATOM 671 O O . VAL A 1 88 ? 14.463 -5.434 -10.546 1.00 79.94 88 VAL A O 1
ATOM 674 N N . GLU A 1 89 ? 15.957 -5.816 -8.914 1.00 79.50 89 GLU A N 1
ATOM 675 C CA . GLU A 1 89 ? 16.344 -4.410 -8.772 1.00 79.50 89 GLU A CA 1
ATOM 676 C C . GLU A 1 89 ? 16.992 -3.843 -10.037 1.00 79.50 89 GLU A C 1
ATOM 678 O O . GLU A 1 89 ? 16.622 -2.745 -10.461 1.00 79.50 89 GLU A O 1
ATOM 683 N N . GLU A 1 90 ? 17.911 -4.580 -10.662 1.00 83.81 90 GLU A N 1
ATOM 684 C CA . GLU A 1 90 ? 18.563 -4.165 -11.907 1.00 83.81 90 GLU A CA 1
ATOM 685 C C . GLU A 1 90 ? 17.551 -4.023 -13.052 1.00 83.81 90 GLU A C 1
ATOM 687 O O . GLU A 1 90 ? 17.493 -2.978 -13.706 1.00 83.81 90 GLU A O 1
ATOM 692 N N . ILE A 1 91 ? 16.679 -5.021 -13.239 1.00 86.81 91 ILE A N 1
ATOM 693 C CA . ILE A 1 91 ? 15.611 -4.983 -14.248 1.00 86.81 91 ILE A CA 1
ATOM 694 C C . ILE A 1 91 ? 14.718 -3.763 -14.025 1.00 86.81 91 ILE A C 1
ATOM 696 O O . ILE A 1 91 ? 14.431 -3.024 -14.970 1.00 86.81 91 ILE A O 1
ATOM 700 N N . ASN A 1 92 ? 14.298 -3.507 -12.785 1.00 83.75 92 ASN A N 1
ATOM 701 C CA . ASN A 1 92 ? 13.481 -2.343 -12.452 1.00 83.75 92 ASN A CA 1
ATOM 702 C C . ASN A 1 92 ? 14.207 -1.022 -12.771 1.00 83.75 92 ASN A C 1
ATOM 704 O O . ASN A 1 92 ? 13.614 -0.111 -13.344 1.00 83.75 92 ASN A O 1
ATOM 708 N N . GLN A 1 93 ? 15.501 -0.900 -12.469 1.00 84.06 93 GLN A N 1
ATOM 709 C CA . GLN A 1 93 ? 16.267 0.304 -12.807 1.00 84.06 93 GLN A CA 1
ATOM 710 C C . GLN A 1 93 ? 16.354 0.532 -14.323 1.00 84.06 93 GLN A C 1
ATOM 712 O O . GLN A 1 93 ? 16.079 1.642 -14.792 1.00 84.06 93 GLN A O 1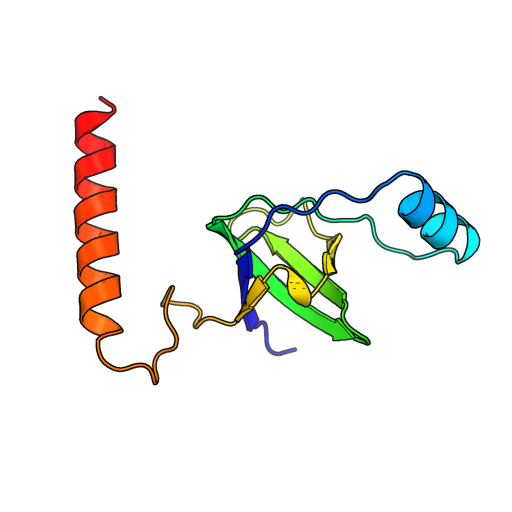
ATOM 717 N N . VAL A 1 94 ? 16.695 -0.508 -15.090 1.00 91.69 94 VAL A N 1
ATOM 718 C CA . VAL A 1 94 ? 16.841 -0.423 -16.552 1.00 91.69 94 VAL A CA 1
ATOM 719 C C . VAL A 1 94 ? 15.500 -0.113 -17.214 1.00 91.69 94 VAL A C 1
ATOM 721 O O . VAL A 1 94 ? 15.410 0.818 -18.016 1.00 91.69 94 VAL A O 1
ATOM 724 N N . THR A 1 95 ? 14.435 -0.820 -16.834 1.00 88.19 95 THR A N 1
ATOM 725 C CA . THR A 1 95 ? 13.085 -0.593 -17.376 1.00 88.19 95 THR A CA 1
ATOM 726 C C . THR A 1 95 ? 12.573 0.813 -17.078 1.00 88.19 95 THR A C 1
ATOM 728 O O . THR A 1 95 ? 12.061 1.475 -17.980 1.00 88.19 95 THR A O 1
ATOM 731 N N . GLN A 1 96 ? 12.781 1.338 -15.867 1.00 84.38 96 GLN A N 1
ATOM 732 C CA . GLN A 1 96 ? 12.421 2.721 -15.529 1.00 84.38 96 GLN A CA 1
ATOM 733 C C . GLN A 1 96 ? 13.234 3.757 -16.316 1.00 84.38 96 GLN A C 1
ATOM 735 O O . GLN A 1 96 ? 12.723 4.834 -16.637 1.00 84.38 96 GLN A O 1
ATOM 740 N N . ALA A 1 97 ? 14.504 3.472 -16.613 1.00 88.06 97 ALA A N 1
ATOM 741 C CA . ALA A 1 97 ? 15.339 4.337 -17.441 1.00 88.06 97 ALA A CA 1
ATOM 742 C C . ALA A 1 97 ? 14.880 4.334 -18.908 1.00 88.06 97 ALA A C 1
ATOM 744 O O . ALA A 1 97 ? 14.813 5.393 -19.531 1.00 88.06 97 ALA A O 1
ATOM 745 N N . TRP A 1 98 ? 14.528 3.168 -19.452 1.00 93.69 98 TRP A N 1
ATOM 746 C CA . TRP A 1 98 ? 13.988 3.038 -20.806 1.00 93.69 98 TRP A CA 1
ATOM 747 C C . TRP A 1 98 ? 12.620 3.691 -20.943 1.00 93.69 98 TRP A C 1
ATOM 749 O O . TRP A 1 98 ? 12.413 4.476 -21.863 1.00 93.69 98 TRP A O 1
ATOM 759 N N . TRP A 1 99 ? 11.710 3.446 -20.001 1.00 90.00 99 TRP A N 1
ATOM 760 C CA . TRP A 1 99 ? 10.370 4.027 -20.019 1.00 90.00 99 TRP A CA 1
ATOM 761 C C . TRP A 1 99 ? 10.403 5.554 -20.063 1.00 90.00 99 TRP A C 1
ATOM 763 O O . TRP A 1 99 ? 9.686 6.172 -20.847 1.00 90.00 99 TRP A O 1
ATOM 773 N N . ARG A 1 100 ? 11.301 6.167 -19.281 1.00 85.19 100 ARG A N 1
ATOM 774 C CA . ARG A 1 100 ? 11.535 7.616 -19.306 1.00 85.19 100 ARG A CA 1
ATOM 775 C C . ARG A 1 100 ? 11.992 8.141 -20.665 1.00 85.19 100 ARG A C 1
ATOM 777 O O . ARG A 1 100 ? 11.711 9.294 -20.946 1.00 85.19 100 ARG A O 1
ATOM 784 N N . LYS A 1 101 ? 12.682 7.337 -21.479 1.00 90.06 101 LYS A N 1
ATOM 785 C CA . LYS A 1 101 ? 13.106 7.712 -22.838 1.00 90.06 101 LYS A CA 1
ATOM 786 C C . LYS A 1 101 ? 12.013 7.485 -23.882 1.00 90.06 101 LYS A C 1
ATOM 788 O O . LYS A 1 101 ? 11.945 8.245 -24.831 1.00 90.06 101 LYS A O 1
ATOM 793 N N . ILE A 1 102 ? 11.186 6.451 -23.712 1.00 92.25 102 ILE A N 1
ATOM 794 C CA . ILE A 1 102 ? 10.107 6.089 -24.651 1.00 92.25 102 ILE A CA 1
ATOM 795 C C . ILE A 1 102 ? 8.906 7.029 -24.525 1.00 92.25 102 ILE A C 1
ATOM 797 O O . ILE A 1 102 ? 8.235 7.302 -25.510 1.00 92.25 102 ILE A O 1
ATOM 801 N N . LYS A 1 103 ? 8.611 7.506 -23.311 1.00 77.69 103 LYS A N 1
ATOM 802 C CA . LYS A 1 103 ? 7.520 8.461 -23.076 1.00 77.69 103 LYS A CA 1
ATOM 803 C C . LYS A 1 103 ? 7.771 9.862 -23.657 1.00 77.69 103 LYS A C 1
ATOM 805 O O . LYS A 1 103 ? 6.850 10.673 -23.585 1.00 77.69 103 LYS A O 1
ATOM 810 N N . VAL A 1 104 ? 8.989 10.151 -24.126 1.00 52.41 104 VAL A N 1
ATOM 811 C CA . VAL A 1 104 ? 9.360 11.426 -24.767 1.00 52.41 104 VAL A CA 1
ATOM 812 C C . VAL A 1 104 ? 8.914 11.421 -26.219 1.00 52.41 104 VAL A C 1
ATOM 814 O O . VAL A 1 104 ? 9.164 10.401 -26.894 1.00 52.41 104 VAL A O 1
#

Radius of gyration: 15.89 Å; Cα contacts (8 Å, |Δi|>4): 163; chains: 1; bounding box: 39×31×41 Å

Organism: NCBI:txid51022

Nearest PDB structures (foldseek):
  2rqr-assembly1_A  TM=8.440E-01  e=6.173E-04  Homo sapiens
  3a98-assembly2_C  TM=7.113E-01  e=4.583E-04  Homo sapiens
  3a98-assembly1_A  TM=7.231E-01  e=1.262E-03  Homo sapiens
  4e7s-assembly1_A  TM=7.738E-01  e=2.036E+00  Sus scrofa
  6bnv-assembly1_I  TM=7.659E-01  e=3.280E+00  Sus scrofa

Solvent-accessible surface area (backbone atoms only — not comparable to full-atom values): 5953 Å² total; per-residue (Å²): 134,80,74,44,28,30,33,23,74,34,68,42,69,85,52,71,68,60,50,50,52,37,58,76,68,64,56,94,67,53,74,38,69,38,48,59,70,42,45,32,39,36,67,48,77,57,95,63,32,30,37,30,24,43,68,94,42,86,84,58,58,15,36,38,57,47,92,33,45,45,75,28,43,91,92,38,94,40,49,85,86,44,88,62,34,70,57,54,52,50,50,51,53,53,51,54,55,48,50,65,58,65,79,101

Foldseek 3Di:
DDKWKKFFQDWDDDDPVNVVVCVVVVPPFDAQTDDGGFMWTFDDDDDQKTWTDTVVDPPRIGIDGPVRIDTDHPLFPDNPPDPCRVVVSVVVVVVVVVVVVVVD

pLDDT: mean 85.12, std 10.71, range [52.41, 96.38]

Secondary structure (DSSP, 8-state):
---EEEEESS-B---HHHHHHHHHTT-SS-B--B-TT-EEEEEEEETTEEEEEETT-SS-EEEEEGGGEEEE-SS-SS-TTSTTHHHHHHHHHHHHHHHHHHT-

Mean predicted aligned error: 7.75 Å